Protein AF-A0A1G0EL45-F1 (afdb_monomer_lite)

Structure (mmCIF, N/CA/C/O backbone):
data_AF-A0A1G0EL45-F1
#
_entry.id   AF-A0A1G0EL45-F1
#
loop_
_atom_site.group_PDB
_atom_site.id
_atom_site.type_symbol
_atom_site.label_atom_id
_atom_site.label_alt_id
_atom_site.label_comp_id
_atom_site.label_asym_id
_atom_site.label_entity_id
_atom_site.la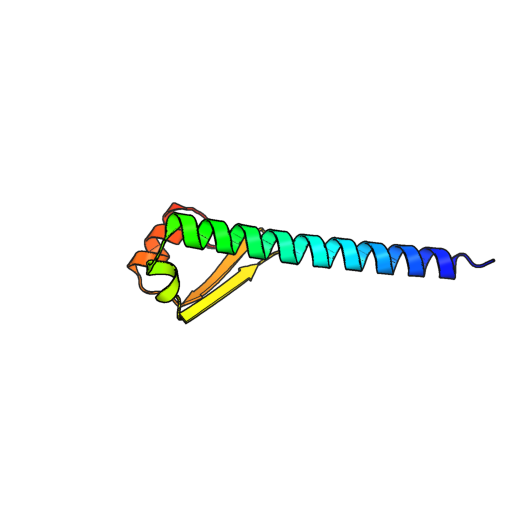bel_seq_id
_atom_site.pdbx_PDB_ins_code
_atom_site.Cartn_x
_atom_site.Cartn_y
_atom_site.Cartn_z
_atom_site.occupancy
_atom_site.B_iso_or_equiv
_atom_site.auth_seq_id
_atom_site.auth_comp_id
_atom_site.auth_asym_id
_atom_site.auth_atom_id
_atom_site.pdbx_PDB_model_num
ATOM 1 N N . MET A 1 1 ? 22.471 -4.253 -39.836 1.00 49.47 1 MET A N 1
ATOM 2 C CA . MET A 1 1 ? 22.451 -3.853 -38.411 1.00 49.47 1 MET A CA 1
ATOM 3 C C . MET A 1 1 ? 20.993 -3.723 -38.021 1.00 49.47 1 MET A C 1
ATOM 5 O O . MET A 1 1 ? 20.282 -2.949 -38.647 1.00 49.47 1 MET A O 1
ATOM 9 N N . GLY A 1 2 ? 20.535 -4.659 -37.191 1.00 55.50 2 GLY A N 1
ATOM 10 C CA . GLY A 1 2 ? 19.171 -5.183 -37.196 1.00 55.50 2 GLY A CA 1
ATOM 11 C C . GLY A 1 2 ? 18.157 -4.315 -36.464 1.00 55.50 2 GLY A C 1
ATOM 12 O O . GLY A 1 2 ? 18.380 -3.882 -35.339 1.00 55.50 2 GLY A O 1
ATOM 13 N N . PHE A 1 3 ? 17.006 -4.126 -37.103 1.00 61.44 3 PHE A N 1
ATOM 14 C CA . PHE A 1 3 ? 15.795 -3.580 -36.493 1.00 61.44 3 PHE A CA 1
ATOM 15 C C . PHE A 1 3 ? 15.383 -4.385 -35.239 1.00 61.44 3 PHE A C 1
ATOM 17 O O . PHE A 1 3 ? 14.923 -3.814 -34.257 1.00 61.44 3 PHE A O 1
ATOM 24 N N . GLU A 1 4 ? 15.653 -5.697 -35.225 1.00 60.84 4 GLU A N 1
ATOM 25 C CA . GLU A 1 4 ? 15.441 -6.583 -34.069 1.00 60.84 4 GLU A CA 1
ATOM 26 C C . GLU A 1 4 ? 16.236 -6.193 -32.811 1.00 60.84 4 GLU A C 1
ATOM 28 O O . GLU A 1 4 ? 15.694 -6.288 -31.710 1.00 60.84 4 GLU A O 1
ATOM 33 N N . ASP A 1 5 ? 17.476 -5.711 -32.942 1.00 69.19 5 ASP A N 1
ATOM 34 C CA . ASP A 1 5 ? 18.281 -5.267 -31.792 1.00 69.19 5 ASP A CA 1
ATOM 35 C C . ASP A 1 5 ? 17.720 -3.983 -31.164 1.00 69.19 5 ASP A C 1
ATOM 37 O O . ASP A 1 5 ? 17.723 -3.832 -29.942 1.00 69.19 5 ASP A O 1
ATOM 41 N N . GLN A 1 6 ? 17.1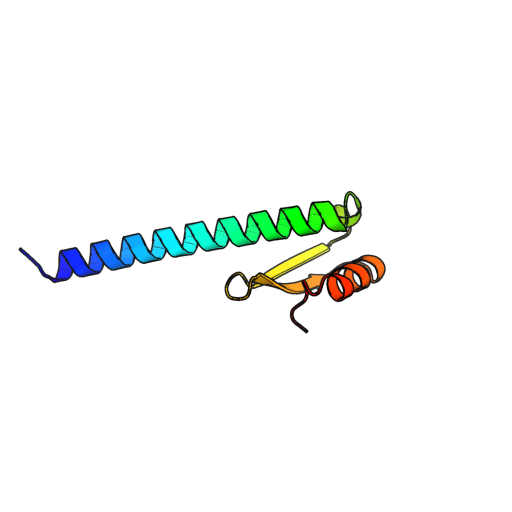67 -3.075 -31.978 1.00 65.12 6 GLN A N 1
ATOM 42 C CA . GLN A 1 6 ? 16.506 -1.873 -31.461 1.00 65.12 6 GLN A CA 1
ATOM 43 C C . GLN A 1 6 ? 15.198 -2.202 -30.741 1.00 65.12 6 GLN A C 1
ATOM 45 O O . GLN A 1 6 ? 14.936 -1.630 -29.686 1.00 65.12 6 GLN A O 1
ATOM 50 N N . ILE A 1 7 ? 14.400 -3.138 -31.264 1.00 68.94 7 ILE A N 1
ATOM 51 C CA . ILE A 1 7 ? 13.146 -3.553 -30.620 1.00 68.94 7 ILE A CA 1
ATOM 52 C C . ILE A 1 7 ? 13.427 -4.236 -29.276 1.00 68.94 7 ILE A C 1
ATOM 54 O O . ILE A 1 7 ? 12.752 -3.929 -28.295 1.00 68.94 7 ILE A O 1
ATOM 58 N N . LYS A 1 8 ? 14.452 -5.098 -29.195 1.00 69.38 8 LYS A N 1
ATOM 59 C CA . LYS A 1 8 ? 14.868 -5.717 -27.925 1.00 69.38 8 LYS A CA 1
ATOM 60 C C . LYS A 1 8 ? 15.331 -4.674 -26.909 1.00 69.38 8 LYS A C 1
ATOM 62 O O . LYS A 1 8 ? 14.834 -4.670 -25.791 1.00 69.38 8 LYS A O 1
ATOM 67 N N . ALA A 1 9 ? 16.189 -3.735 -27.309 1.00 74.19 9 ALA A N 1
ATOM 68 C CA . ALA A 1 9 ? 16.654 -2.669 -26.420 1.00 74.19 9 ALA A CA 1
ATOM 69 C C . ALA A 1 9 ? 15.523 -1.728 -25.955 1.00 74.19 9 ALA A C 1
ATOM 71 O O . ALA A 1 9 ? 15.558 -1.225 -24.832 1.00 74.19 9 ALA A O 1
ATOM 72 N N . PHE A 1 10 ? 14.511 -1.488 -26.794 1.00 70.19 10 PHE A N 1
ATOM 73 C CA . PHE A 1 10 ? 13.311 -0.743 -26.406 1.00 70.19 10 PHE A CA 1
ATOM 74 C C . PHE A 1 10 ? 12.435 -1.525 -25.425 1.00 70.19 10 PHE A C 1
ATOM 76 O O . PHE A 1 10 ? 11.944 -0.945 -24.458 1.00 70.19 10 PHE A O 1
ATOM 83 N N . ALA A 1 11 ? 12.246 -2.825 -25.660 1.00 68.69 11 ALA A N 1
ATOM 84 C CA . ALA A 1 11 ? 11.461 -3.691 -24.788 1.00 68.69 11 ALA A CA 1
ATOM 85 C C . ALA A 1 11 ? 12.106 -3.847 -23.401 1.00 68.69 11 ALA A C 1
ATOM 87 O O . ALA A 1 11 ? 11.396 -3.747 -22.401 1.00 68.69 11 ALA A O 1
ATOM 88 N N . ASP A 1 12 ? 13.429 -4.017 -23.333 1.00 71.25 12 ASP A N 1
ATOM 89 C CA . ASP A 1 12 ? 14.176 -4.074 -22.070 1.00 71.25 12 ASP A CA 1
ATOM 90 C C . ASP A 1 12 ? 14.066 -2.755 -21.294 1.00 71.25 12 ASP A C 1
ATOM 92 O O . ASP A 1 12 ? 13.629 -2.754 -20.144 1.00 71.25 12 ASP A O 1
ATOM 96 N N . LYS A 1 13 ? 14.302 -1.608 -21.948 1.00 72.06 13 LYS A N 1
ATOM 97 C CA . LYS A 1 13 ? 14.144 -0.290 -21.304 1.00 72.06 13 LYS A CA 1
ATOM 98 C C . LYS A 1 13 ? 12.722 -0.021 -20.820 1.00 72.06 13 LYS A C 1
ATOM 100 O O . LYS A 1 13 ? 12.533 0.603 -19.777 1.00 72.06 13 LYS A O 1
ATOM 105 N N . ALA A 1 14 ? 11.716 -0.448 -21.582 1.00 65.50 14 ALA A N 1
ATOM 106 C CA . ALA A 1 14 ? 10.320 -0.298 -21.188 1.00 65.50 14 ALA A CA 1
ATOM 107 C C . ALA A 1 14 ? 9.991 -1.165 -19.965 1.00 65.50 14 ALA A C 1
ATOM 109 O O . ALA A 1 14 ? 9.298 -0.694 -19.065 1.00 65.50 14 ALA A O 1
ATOM 110 N N . LYS A 1 15 ? 10.527 -2.390 -19.900 1.00 69.44 15 LYS A N 1
ATOM 111 C CA . LYS A 1 15 ? 10.412 -3.269 -18.729 1.00 69.44 15 LYS A CA 1
ATOM 112 C C . LYS A 1 15 ? 11.060 -2.658 -17.494 1.00 69.44 15 LYS A C 1
ATOM 114 O O . LYS A 1 15 ? 10.390 -2.539 -16.473 1.00 69.44 15 LYS A O 1
ATOM 119 N N . GLU A 1 16 ? 12.304 -2.199 -17.605 1.00 72.56 16 GLU A N 1
ATOM 120 C CA . GLU A 1 16 ? 13.024 -1.566 -16.494 1.00 72.56 16 GLU A CA 1
ATOM 121 C C . GLU A 1 16 ? 12.283 -0.327 -15.971 1.00 72.56 16 GLU A C 1
ATOM 123 O O . GLU A 1 16 ? 12.113 -0.159 -14.764 1.00 72.56 16 GLU A O 1
ATOM 128 N N . ALA A 1 17 ? 11.766 0.519 -16.869 1.00 68.56 17 ALA A N 1
ATOM 129 C CA . ALA A 1 17 ? 10.979 1.691 -16.487 1.00 68.56 17 ALA A CA 1
ATOM 130 C C . ALA A 1 17 ? 9.650 1.316 -15.806 1.00 68.56 17 ALA A C 1
ATOM 132 O O . ALA A 1 17 ? 9.182 2.037 -14.920 1.00 68.56 17 ALA A O 1
ATOM 133 N N . MET A 1 18 ? 9.036 0.201 -16.206 1.00 65.25 18 MET A N 1
ATOM 134 C CA . MET A 1 18 ? 7.796 -0.302 -15.614 1.00 65.25 18 MET A CA 1
ATOM 135 C C . MET A 1 18 ? 8.041 -0.885 -14.219 1.00 65.25 18 MET A C 1
ATOM 137 O O . MET A 1 18 ? 7.297 -0.567 -13.293 1.00 65.25 18 MET A O 1
ATOM 141 N N . GLU A 1 19 ? 9.107 -1.667 -14.035 1.00 71.06 19 GLU A N 1
ATOM 142 C CA . GLU A 1 19 ? 9.506 -2.203 -12.727 1.00 71.06 19 GLU A CA 1
ATOM 143 C C . GLU A 1 19 ? 9.913 -1.094 -11.752 1.00 71.06 19 GLU A C 1
ATOM 145 O O . GLU A 1 19 ? 9.474 -1.099 -10.601 1.00 71.06 19 GLU A O 1
ATOM 150 N N . ALA A 1 20 ? 10.666 -0.092 -12.217 1.00 73.75 20 ALA A N 1
ATOM 151 C CA . ALA A 1 20 ? 11.036 1.066 -11.406 1.00 73.75 20 ALA A CA 1
ATOM 152 C C . ALA A 1 20 ? 9.802 1.862 -10.949 1.00 73.75 20 ALA A C 1
ATOM 154 O O . ALA A 1 20 ? 9.679 2.186 -9.767 1.00 73.75 20 ALA A O 1
ATOM 155 N N . LYS A 1 21 ? 8.843 2.112 -11.853 1.00 70.62 21 LYS A N 1
ATOM 156 C CA . LYS A 1 21 ? 7.565 2.748 -11.494 1.00 70.62 21 LYS A CA 1
ATOM 157 C C . LYS A 1 21 ? 6.769 1.916 -10.499 1.00 70.62 21 LYS A C 1
ATOM 159 O O . LYS A 1 21 ? 6.193 2.475 -9.572 1.00 70.62 21 LYS A O 1
ATOM 164 N N . LYS A 1 22 ? 6.747 0.594 -10.666 1.00 69.00 22 LYS A N 1
ATOM 165 C CA . LYS A 1 22 ? 6.038 -0.314 -9.763 1.00 69.00 22 LYS A CA 1
ATOM 166 C C . LYS A 1 22 ? 6.587 -0.221 -8.337 1.00 69.00 22 LYS A C 1
ATOM 168 O O . LYS A 1 22 ? 5.825 -0.005 -7.401 1.00 69.00 22 LYS A O 1
ATOM 173 N N . LEU A 1 23 ? 7.911 -0.282 -8.199 1.00 72.38 23 LEU A N 1
ATOM 174 C CA . LEU A 1 23 ? 8.623 -0.115 -6.930 1.00 72.38 23 LEU A CA 1
ATOM 175 C C . LEU A 1 23 ? 8.377 1.255 -6.292 1.00 72.38 23 LEU A C 1
ATOM 177 O O . LEU A 1 23 ? 8.202 1.347 -5.077 1.00 72.38 23 LEU A O 1
ATOM 181 N N . GLU A 1 24 ? 8.349 2.319 -7.091 1.00 75.62 24 GLU A N 1
ATOM 182 C CA . GLU A 1 24 ? 8.072 3.671 -6.606 1.00 75.62 24 GLU A CA 1
ATOM 183 C C . GLU A 1 24 ? 6.631 3.809 -6.096 1.00 75.62 24 GLU A C 1
ATOM 185 O O . GLU A 1 24 ? 6.408 4.350 -5.012 1.00 75.62 24 GLU A O 1
ATOM 190 N N . VAL A 1 25 ? 5.659 3.250 -6.823 1.00 72.50 25 VAL A N 1
ATOM 191 C CA . VAL A 1 25 ? 4.247 3.206 -6.415 1.00 72.50 25 VAL A CA 1
ATOM 192 C C . VAL A 1 25 ? 4.079 2.374 -5.144 1.00 72.50 25 VAL A C 1
ATOM 194 O O . VAL A 1 25 ? 3.414 2.822 -4.213 1.00 72.50 25 VAL A O 1
ATOM 197 N N . GLU A 1 26 ? 4.745 1.222 -5.040 1.00 70.12 26 GLU A N 1
ATOM 198 C CA . GLU A 1 26 ? 4.757 0.401 -3.824 1.00 70.12 26 GLU A CA 1
ATOM 199 C C . GLU A 1 26 ? 5.363 1.128 -2.624 1.00 70.12 26 GLU A C 1
ATOM 201 O O . GLU A 1 26 ? 4.789 1.100 -1.533 1.00 70.12 26 GLU A O 1
ATOM 206 N N . ASN A 1 27 ? 6.486 1.820 -2.807 1.00 73.81 27 ASN A N 1
ATOM 207 C CA . ASN A 1 27 ? 7.118 2.585 -1.735 1.00 73.81 27 ASN A CA 1
ATOM 208 C C . ASN A 1 27 ? 6.289 3.797 -1.314 1.00 73.81 27 ASN A C 1
ATOM 210 O O . ASN A 1 27 ? 6.167 4.053 -0.116 1.00 73.81 27 ASN A O 1
ATOM 214 N N . ASN A 1 28 ? 5.693 4.524 -2.259 1.00 74.50 28 ASN A N 1
ATOM 215 C CA . ASN A 1 28 ? 4.809 5.646 -1.953 1.00 74.50 28 ASN A CA 1
ATOM 216 C C . ASN A 1 28 ? 3.546 5.178 -1.236 1.00 74.50 28 ASN A C 1
ATOM 218 O O . ASN A 1 28 ? 3.139 5.796 -0.258 1.00 74.50 28 ASN A O 1
ATOM 222 N N . ALA A 1 29 ? 2.970 4.055 -1.656 1.00 69.12 29 ALA A N 1
ATOM 223 C CA . ALA A 1 29 ? 1.806 3.475 -1.008 1.00 69.12 29 ALA A CA 1
ATOM 224 C C . ALA A 1 29 ? 2.139 2.959 0.402 1.00 69.12 29 ALA A C 1
ATOM 226 O O . ALA A 1 29 ? 1.377 3.200 1.335 1.00 69.12 29 ALA A O 1
ATOM 227 N N . LYS A 1 30 ? 3.305 2.323 0.598 1.00 72.25 30 LYS A N 1
ATOM 228 C CA . LYS A 1 30 ? 3.814 1.952 1.932 1.00 72.25 30 LYS A CA 1
ATOM 229 C C . LYS A 1 30 ? 4.071 3.171 2.812 1.00 72.25 30 LYS A C 1
ATOM 231 O O . LYS A 1 30 ? 3.727 3.139 3.988 1.00 72.25 30 LYS A O 1
ATOM 236 N N . LYS A 1 31 ? 4.639 4.247 2.263 1.00 75.94 31 LYS A N 1
ATOM 237 C CA . LYS A 1 31 ? 4.821 5.513 2.987 1.00 75.94 31 LYS A CA 1
ATOM 238 C C . LYS A 1 31 ? 3.486 6.127 3.380 1.00 75.94 31 LYS A C 1
ATOM 240 O O . LYS A 1 31 ? 3.321 6.455 4.542 1.00 75.94 31 LYS A O 1
ATOM 245 N N . ALA A 1 32 ? 2.540 6.228 2.451 1.00 72.69 32 ALA A N 1
ATOM 246 C CA . ALA A 1 32 ? 1.207 6.759 2.718 1.00 72.69 32 ALA A CA 1
ATOM 247 C C . ALA A 1 32 ? 0.478 5.926 3.778 1.00 72.69 32 ALA A C 1
ATOM 249 O O . ALA A 1 32 ? -0.113 6.490 4.687 1.00 72.69 32 ALA A O 1
ATOM 250 N N . LEU A 1 33 ? 0.586 4.593 3.715 1.00 73.19 33 LEU A N 1
ATOM 251 C CA . LEU A 1 33 ? 0.110 3.687 4.762 1.00 73.19 33 LEU A CA 1
ATOM 252 C C . LEU A 1 33 ? 0.738 4.001 6.118 1.00 73.19 33 LEU A C 1
ATOM 254 O O . LEU A 1 33 ? 0.021 4.137 7.102 1.00 73.19 33 LEU A O 1
ATOM 258 N N . HIS A 1 34 ? 2.065 4.101 6.168 1.00 74.69 34 HIS A N 1
ATOM 259 C CA . HIS A 1 34 ? 2.801 4.365 7.400 1.00 74.69 34 HIS A CA 1
ATOM 260 C C . HIS A 1 34 ? 2.532 5.772 7.953 1.00 74.69 34 HIS A C 1
ATOM 262 O O . HIS A 1 34 ? 2.581 5.963 9.160 1.00 74.69 34 HIS A O 1
ATOM 268 N N . ASP A 1 35 ? 2.214 6.744 7.102 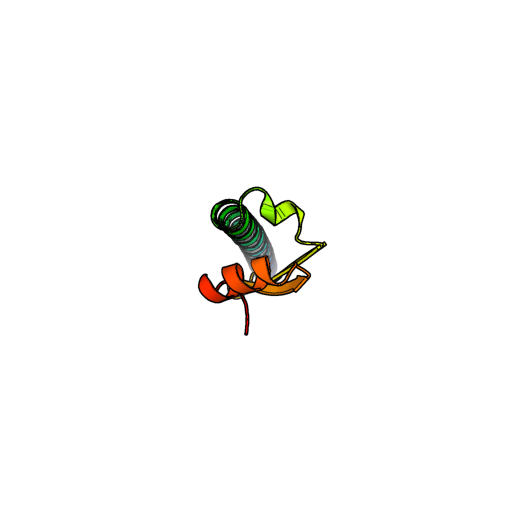1.00 77.19 35 ASP A N 1
ATOM 269 C CA . ASP A 1 35 ? 1.845 8.106 7.499 1.00 77.19 35 ASP A CA 1
ATOM 270 C C . ASP A 1 35 ? 0.401 8.169 8.037 1.00 77.19 35 ASP A C 1
ATOM 272 O O . ASP A 1 35 ? 0.152 8.737 9.097 1.00 77.19 35 ASP A O 1
ATOM 276 N N . LEU A 1 36 ? -0.547 7.490 7.374 1.00 73.06 36 LEU A N 1
ATOM 277 C CA . LEU A 1 36 ? -1.964 7.439 7.774 1.00 73.06 36 LEU A CA 1
ATOM 278 C C . LEU A 1 36 ? -2.228 6.578 9.011 1.00 73.06 36 LEU A C 1
ATOM 280 O O . LEU A 1 36 ? -3.091 6.891 9.836 1.00 73.06 36 LEU A O 1
ATOM 284 N N . LEU A 1 37 ? -1.558 5.433 9.094 1.00 73.31 37 LEU A N 1
ATOM 285 C CA . LEU A 1 37 ? -1.792 4.440 10.138 1.00 73.31 37 LEU A CA 1
ATOM 286 C C . LEU A 1 37 ? -0.726 4.514 11.235 1.00 73.31 37 LEU A C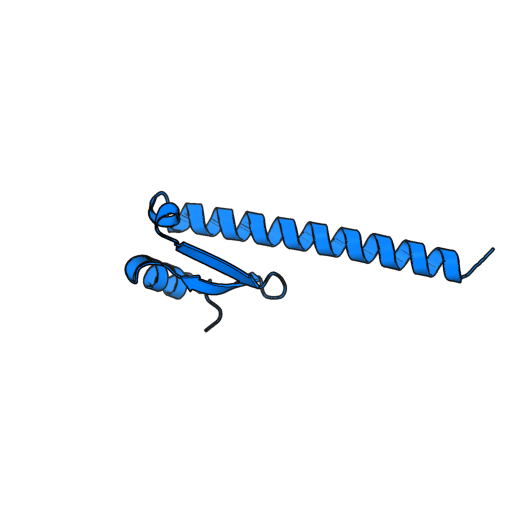 1
ATOM 288 O O . LEU A 1 37 ? -0.996 4.100 12.357 1.00 73.31 37 LEU A O 1
ATOM 292 N N . GLY A 1 38 ? 0.463 5.054 10.961 1.00 76.06 38 GLY A N 1
ATOM 293 C CA . GLY A 1 38 ? 1.549 5.076 11.940 1.00 76.06 38 GLY A CA 1
ATOM 294 C C . GLY A 1 38 ? 1.911 3.663 12.399 1.00 76.06 38 GLY A C 1
ATOM 295 O O . GLY A 1 38 ? 2.072 2.747 11.590 1.00 76.06 38 GLY A O 1
ATOM 296 N N . GLU A 1 39 ? 1.967 3.469 13.718 1.00 73.62 39 GLU A N 1
ATOM 297 C CA . GLU A 1 39 ? 2.213 2.164 14.352 1.00 73.62 39 GLU A CA 1
ATOM 298 C C . GLU A 1 39 ? 1.143 1.110 14.032 1.00 73.62 39 GLU A C 1
ATOM 300 O O . GLU A 1 39 ? 1.401 -0.094 14.121 1.00 73.62 39 GLU A O 1
ATOM 305 N N . ASP A 1 40 ? -0.051 1.532 13.613 1.00 69.38 40 ASP A N 1
ATOM 306 C CA . ASP A 1 40 ? -1.127 0.616 13.260 1.00 69.38 40 ASP A CA 1
ATOM 307 C C . ASP A 1 40 ? -0.871 -0.146 11.940 1.00 69.38 40 ASP A C 1
ATOM 309 O O . ASP A 1 40 ? -1.527 -1.163 11.697 1.00 69.38 40 ASP A O 1
ATOM 313 N N . VAL A 1 41 ? 0.110 0.264 11.116 1.00 69.31 41 VAL A N 1
ATOM 314 C CA . VAL A 1 41 ? 0.573 -0.536 9.958 1.00 69.31 41 VAL A CA 1
ATOM 315 C C . VAL A 1 41 ? 0.994 -1.938 10.387 1.00 69.31 41 VAL A C 1
ATOM 317 O O . VAL A 1 41 ? 0.720 -2.899 9.673 1.00 69.31 41 VAL A O 1
ATOM 320 N N . SER A 1 42 ? 1.596 -2.085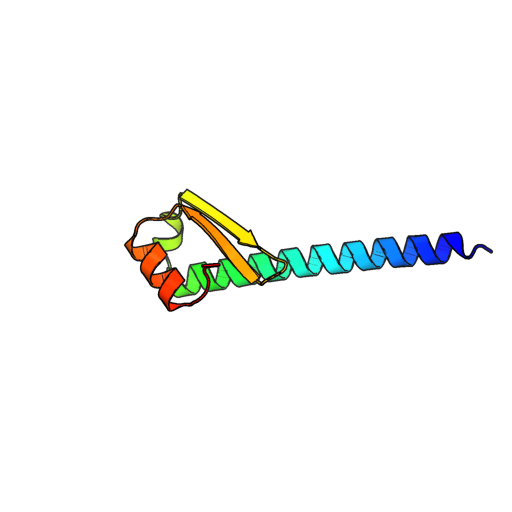 11.569 1.00 68.50 42 SER A N 1
ATOM 321 C CA . SER A 1 42 ? 2.043 -3.385 12.087 1.00 68.50 42 SER A CA 1
ATOM 322 C C . SER A 1 42 ? 0.891 -4.356 12.362 1.00 68.50 42 SER A C 1
ATOM 324 O O . SER A 1 42 ? 1.121 -5.550 12.540 1.00 68.50 42 SER A O 1
ATOM 326 N N . LYS A 1 43 ? -0.357 -3.870 12.392 1.00 71.44 43 LYS A N 1
ATOM 327 C CA . LYS A 1 43 ? -1.560 -4.700 12.550 1.00 71.44 43 LYS A CA 1
ATOM 328 C C . LYS A 1 43 ? -2.097 -5.226 11.215 1.00 71.44 43 LYS A C 1
ATOM 330 O O . LYS A 1 43 ? -3.029 -6.029 11.211 1.00 71.44 43 LYS A O 1
ATOM 335 N N . ILE A 1 44 ? -1.542 -4.780 10.088 1.00 73.19 44 ILE A N 1
ATOM 336 C CA . ILE A 1 44 ? -1.873 -5.297 8.761 1.00 73.19 44 ILE A CA 1
ATOM 337 C C . ILE A 1 44 ? -1.226 -6.676 8.622 1.00 73.19 44 ILE A C 1
ATOM 339 O O . ILE A 1 44 ? -0.007 -6.796 8.552 1.00 73.19 44 ILE A O 1
ATOM 343 N N . GLN A 1 45 ? -2.044 -7.726 8.563 1.00 72.69 45 GLN A N 1
ATOM 344 C CA . GLN A 1 45 ? -1.564 -9.090 8.328 1.00 72.69 45 GLN A CA 1
ATOM 345 C C . GLN A 1 45 ? -1.162 -9.306 6.870 1.00 72.69 45 GLN A C 1
ATOM 347 O O . GLN A 1 45 ? -0.217 -10.035 6.582 1.00 72.69 45 GLN A O 1
ATOM 352 N N . SER A 1 46 ? -1.890 -8.697 5.934 1.00 72.06 46 SER A N 1
ATOM 353 C CA . SER A 1 46 ? -1.569 -8.790 4.514 1.00 72.06 46 SER A CA 1
ATOM 354 C C . SER A 1 46 ? -2.102 -7.584 3.760 1.00 72.06 46 SER A C 1
ATOM 356 O O . SER A 1 46 ? -3.181 -7.087 4.068 1.00 72.06 46 SER A O 1
ATOM 358 N N . ILE A 1 47 ? -1.353 -7.092 2.780 1.00 75.19 47 ILE A N 1
ATOM 359 C CA . ILE A 1 47 ? -1.772 -5.978 1.931 1.00 75.19 47 ILE A CA 1
ATOM 360 C C . ILE A 1 47 ? -1.220 -6.170 0.525 1.00 75.19 47 ILE A C 1
ATOM 362 O O . ILE A 1 47 ? -0.013 -6.296 0.336 1.00 75.19 47 ILE A O 1
ATOM 366 N N . SER A 1 48 ? -2.107 -6.200 -0.467 1.00 77.00 48 SER A N 1
ATOM 367 C CA . SER A 1 48 ? -1.732 -6.212 -1.884 1.00 77.00 48 SER A CA 1
ATOM 368 C C . SER A 1 48 ? -2.074 -4.880 -2.525 1.00 77.00 48 SER A C 1
ATOM 370 O O . SER A 1 48 ? -3.232 -4.450 -2.507 1.00 77.00 48 SER A O 1
ATOM 372 N N . LEU A 1 49 ? -1.051 -4.239 -3.085 1.00 76.12 49 LEU A N 1
ATOM 373 C CA . LEU A 1 49 ? -1.174 -3.029 -3.880 1.00 76.12 49 LEU A CA 1
ATOM 374 C C . LEU A 1 49 ? -1.289 -3.398 -5.356 1.00 76.12 49 LEU A C 1
ATOM 376 O O . LEU A 1 49 ? -0.438 -4.095 -5.906 1.00 76.12 49 LEU A O 1
ATOM 380 N N . ASP A 1 50 ? -2.320 -2.877 -5.996 1.00 77.69 50 ASP A N 1
ATOM 381 C CA . ASP A 1 50 ? -2.451 -2.866 -7.441 1.00 77.69 50 ASP A CA 1
ATOM 382 C C . ASP A 1 50 ? -1.655 -1.663 -7.964 1.00 77.69 50 ASP A C 1
ATOM 384 O O . ASP A 1 50 ? -2.109 -0.519 -7.902 1.00 77.69 50 ASP A O 1
ATOM 388 N N . ALA A 1 51 ? -0.417 -1.910 -8.392 1.00 70.12 51 ALA A N 1
ATOM 389 C CA . ALA A 1 51 ? 0.489 -0.866 -8.866 1.00 70.12 51 ALA A CA 1
ATOM 390 C C . ALA A 1 51 ? 0.062 -0.246 -10.209 1.00 70.12 51 ALA A C 1
ATOM 392 O O . ALA A 1 51 ? 0.548 0.828 -10.554 1.00 70.12 51 ALA A O 1
ATOM 393 N N . ASP A 1 52 ? -0.858 -0.887 -10.937 1.00 69.38 52 ASP A N 1
ATOM 394 C CA . ASP A 1 52 ? -1.426 -0.363 -12.184 1.00 69.38 52 ASP A CA 1
ATOM 395 C C . ASP A 1 52 ? -2.365 0.823 -11.907 1.00 69.38 52 ASP A C 1
ATOM 397 O O . ASP A 1 52 ? -2.371 1.813 -12.636 1.00 69.38 52 ASP A O 1
ATOM 401 N N . ILE A 1 53 ? -3.126 0.752 -10.808 1.00 68.62 53 ILE A N 1
ATOM 402 C CA . ILE A 1 53 ? -4.094 1.789 -10.405 1.00 68.62 53 ILE A CA 1
ATOM 403 C C . ILE A 1 53 ? -3.692 2.561 -9.139 1.00 68.62 53 ILE A C 1
ATOM 405 O O . ILE A 1 53 ? -4.401 3.485 -8.740 1.00 68.62 53 ILE A O 1
ATOM 409 N N . GLY A 1 54 ? -2.600 2.175 -8.475 1.00 67.19 54 GLY A N 1
ATOM 410 C CA . GLY A 1 54 ? -2.128 2.784 -7.228 1.00 67.19 54 GLY A CA 1
ATOM 411 C C . GLY A 1 54 ? -3.052 2.568 -6.021 1.00 67.19 54 GLY A C 1
ATOM 412 O O . GLY A 1 54 ? -3.061 3.399 -5.116 1.00 67.19 54 GLY A O 1
ATOM 413 N N . LYS A 1 55 ? -3.847 1.486 -5.998 1.00 75.50 55 LYS A N 1
ATOM 414 C CA . LYS A 1 55 ? -4.826 1.195 -4.928 1.00 75.50 55 LYS A CA 1
ATOM 415 C C . LYS A 1 55 ? -4.652 -0.197 -4.337 1.00 75.50 55 LYS A C 1
ATOM 417 O O . LYS A 1 55 ? -4.276 -1.133 -5.032 1.00 75.50 55 LYS A O 1
ATOM 422 N N . PHE A 1 56 ? -4.972 -0.365 -3.060 1.00 79.75 56 PHE A N 1
ATOM 423 C CA . PHE A 1 56 ? -4.905 -1.657 -2.380 1.00 79.75 56 PHE A CA 1
ATOM 424 C C . PHE A 1 56 ? -6.167 -2.484 -2.623 1.00 79.75 56 PHE A C 1
ATOM 426 O O . PHE A 1 56 ? -7.268 -1.983 -2.424 1.00 79.75 56 PHE A O 1
ATOM 433 N N . HIS A 1 57 ? -6.030 -3.747 -3.026 1.00 74.62 57 HIS A N 1
ATOM 434 C CA . HIS A 1 57 ? -7.178 -4.597 -3.389 1.00 74.62 57 HIS A CA 1
ATOM 435 C C . HIS A 1 57 ? -7.331 -5.865 -2.532 1.00 74.62 57 HIS A C 1
ATOM 437 O O . HIS A 1 57 ? -8.392 -6.477 -2.542 1.00 74.62 57 HIS A O 1
ATOM 443 N N . SER A 1 58 ? -6.309 -6.241 -1.760 1.00 73.69 58 SER A N 1
ATOM 444 C CA . SER A 1 58 ? -6.387 -7.338 -0.784 1.00 73.69 58 SER A CA 1
ATOM 445 C C . SER A 1 58 ? -5.749 -6.892 0.522 1.00 73.69 58 SER A C 1
ATOM 447 O O . SER A 1 58 ? -4.583 -7.186 0.775 1.00 73.69 58 SER A O 1
ATOM 449 N N . VAL A 1 59 ? -6.489 -6.134 1.333 1.00 73.44 59 VAL A N 1
ATOM 450 C CA . VAL A 1 59 ? -6.027 -5.696 2.657 1.00 73.44 59 VAL A CA 1
ATOM 451 C C . VAL A 1 59 ? -6.680 -6.549 3.735 1.00 73.44 59 VAL A C 1
ATOM 453 O O . VAL A 1 59 ? -7.883 -6.472 3.958 1.00 73.44 59 VAL A O 1
ATOM 456 N N . VAL A 1 60 ? -5.871 -7.347 4.421 1.00 77.25 60 VAL A N 1
ATOM 457 C CA . VAL A 1 60 ? -6.228 -8.091 5.628 1.00 77.25 60 VAL A CA 1
ATOM 458 C C . VAL A 1 60 ? -5.684 -7.312 6.818 1.00 77.25 60 VAL A C 1
ATOM 460 O O . VAL A 1 60 ? -4.520 -7.441 7.200 1.00 77.25 60 VAL A O 1
ATOM 463 N N . ALA A 1 61 ? -6.531 -6.463 7.384 1.00 77.25 61 ALA A N 1
ATOM 464 C CA . ALA A 1 61 ? -6.217 -5.631 8.535 1.00 77.25 61 ALA A CA 1
ATOM 465 C C . ALA A 1 61 ? -7.454 -5.514 9.445 1.00 77.25 61 ALA A C 1
ATOM 467 O O . ALA A 1 61 ? -8.571 -5.746 8.976 1.00 77.25 61 ALA A O 1
ATOM 468 N N . PRO A 1 62 ? -7.284 -5.165 10.733 1.00 77.56 62 PRO A N 1
ATOM 469 C CA . PRO A 1 62 ? -8.411 -4.921 11.628 1.00 77.56 62 PRO A CA 1
ATOM 470 C C . PRO A 1 62 ? -9.351 -3.833 11.086 1.00 77.56 62 PRO A C 1
ATOM 47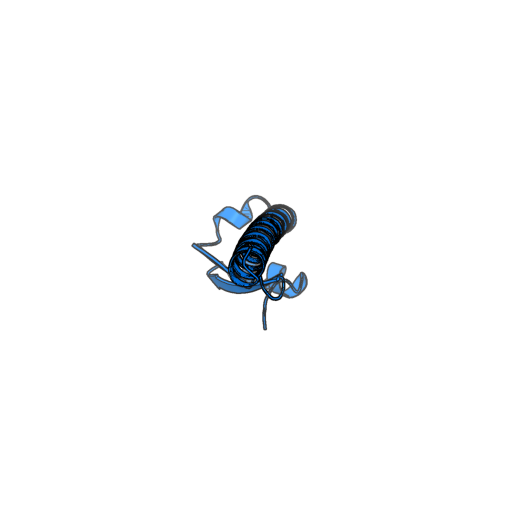2 O O . PRO A 1 62 ? -8.913 -2.928 10.375 1.00 77.56 62 PRO A O 1
ATOM 475 N N . GLU A 1 63 ? -10.634 -3.879 11.454 1.00 77.81 63 GLU A N 1
ATOM 476 C CA . GLU A 1 63 ? -11.662 -2.969 10.917 1.00 77.81 63 GLU A CA 1
ATOM 477 C C . GLU A 1 63 ? -11.325 -1.482 11.094 1.00 77.81 63 GLU A C 1
ATOM 479 O O . GLU A 1 63 ? -11.571 -0.697 10.181 1.00 77.81 63 GLU A O 1
ATOM 484 N N . SER A 1 64 ? -10.669 -1.093 12.193 1.00 76.19 64 SER A N 1
ATOM 485 C CA . SER A 1 64 ? -10.194 0.287 12.390 1.00 76.19 64 SER A CA 1
ATOM 486 C C . SER A 1 64 ? -9.226 0.757 11.297 1.00 76.19 64 SER A C 1
ATOM 488 O O . SER A 1 64 ? -9.194 1.938 10.964 1.00 76.19 64 SER A O 1
ATOM 490 N N . ILE A 1 65 ? -8.442 -0.159 10.726 1.00 75.44 65 ILE A N 1
ATOM 491 C CA . ILE A 1 65 ? -7.486 0.109 9.644 1.00 75.44 65 ILE A CA 1
ATOM 492 C C . ILE A 1 65 ? -8.201 0.174 8.306 1.00 75.44 65 ILE A C 1
ATOM 494 O O . ILE A 1 65 ? -7.963 1.082 7.514 1.00 75.44 65 ILE A O 1
ATOM 498 N N . LEU A 1 66 ? -9.104 -0.777 8.068 1.00 75.62 66 LEU A N 1
ATOM 499 C CA . LEU A 1 66 ? -9.915 -0.811 6.855 1.00 75.62 66 LEU A CA 1
ATOM 500 C C . LEU A 1 66 ? -10.792 0.437 6.732 1.00 75.62 66 LEU A C 1
ATOM 502 O O . LEU A 1 66 ? -10.930 0.965 5.631 1.00 75.62 66 LEU A O 1
ATOM 506 N N . ALA A 1 67 ? -11.332 0.940 7.845 1.00 78.19 67 ALA A N 1
ATOM 507 C CA . ALA A 1 67 ? -12.076 2.194 7.889 1.00 78.19 67 ALA A CA 1
ATOM 508 C C . ALA A 1 67 ? -11.199 3.381 7.462 1.00 78.19 67 ALA A C 1
ATOM 510 O O . ALA A 1 67 ? -11.544 4.060 6.497 1.00 78.19 67 ALA A O 1
ATOM 511 N N . LYS A 1 68 ? -10.015 3.553 8.069 1.00 75.00 68 LYS A N 1
ATOM 512 C CA . LYS A 1 68 ? -9.057 4.611 7.692 1.00 75.00 68 LYS A CA 1
ATOM 513 C C . LYS A 1 68 ? -8.619 4.517 6.227 1.00 75.00 68 LYS A C 1
ATOM 515 O O . LYS A 1 68 ? -8.507 5.529 5.542 1.00 75.00 68 LYS A O 1
ATOM 520 N N . LEU A 1 69 ? -8.396 3.304 5.717 1.00 74.38 69 LEU A N 1
ATOM 521 C CA . LEU A 1 69 ? -8.015 3.082 4.319 1.00 74.38 69 LEU A CA 1
ATOM 522 C C . LEU A 1 69 ? -9.153 3.357 3.333 1.00 74.38 69 LEU A C 1
ATOM 524 O O . LEU A 1 69 ? -8.894 3.816 2.216 1.00 74.38 69 LEU A O 1
ATOM 528 N N . ARG A 1 70 ? -10.404 3.101 3.736 1.00 75.81 70 ARG A N 1
ATOM 529 C CA . ARG A 1 70 ? -11.595 3.498 2.973 1.00 75.81 70 ARG A CA 1
ATOM 530 C C . ARG A 1 70 ? -11.750 5.011 2.959 1.00 75.81 70 ARG A C 1
ATOM 532 O O . ARG A 1 70 ? -11.971 5.562 1.886 1.00 75.81 70 ARG A O 1
ATOM 539 N N . GLU A 1 71 ? -11.593 5.672 4.103 1.00 77.88 71 GLU A N 1
ATOM 540 C CA . GLU A 1 71 ? -11.648 7.137 4.203 1.00 77.88 71 GLU A CA 1
ATOM 541 C C . GLU A 1 71 ? -10.564 7.808 3.354 1.00 77.88 71 GLU A C 1
ATOM 543 O O . GLU A 1 71 ? -10.835 8.784 2.660 1.00 77.88 71 GLU A O 1
ATOM 548 N N . ALA A 1 72 ? -9.361 7.233 3.320 1.00 70.81 72 ALA A N 1
ATOM 549 C CA . ALA A 1 72 ? -8.268 7.705 2.475 1.00 70.81 72 ALA A CA 1
ATOM 550 C C . ALA A 1 72 ? -8.449 7.383 0.975 1.00 70.81 72 ALA A C 1
ATOM 552 O O . ALA A 1 72 ? -7.604 7.756 0.164 1.00 70.81 72 ALA A O 1
ATOM 553 N N . ASN A 1 73 ? -9.523 6.679 0.585 1.00 71.44 73 ASN A N 1
ATOM 554 C CA . ASN A 1 73 ? -9.789 6.219 -0.786 1.00 71.44 73 ASN A CA 1
ATOM 555 C C . ASN A 1 73 ? -8.628 5.407 -1.403 1.00 71.44 73 ASN A C 1
ATOM 557 O O . ASN A 1 73 ? -8.436 5.364 -2.623 1.00 71.44 73 ASN A O 1
ATOM 561 N N . LEU A 1 74 ? -7.849 4.753 -0.539 1.00 71.12 74 LEU A N 1
ATOM 562 C CA . LEU A 1 74 ? -6.689 3.947 -0.913 1.00 71.12 74 LEU A CA 1
ATOM 563 C C . LEU A 1 74 ? -7.079 2.501 -1.240 1.00 71.12 74 LEU A C 1
ATOM 565 O O . LEU A 1 74 ? -6.268 1.761 -1.787 1.00 71.12 74 LEU A O 1
ATOM 569 N N . LEU A 1 75 ? -8.312 2.091 -0.932 1.00 71.94 75 LEU A N 1
ATOM 570 C CA . LEU A 1 75 ? -8.841 0.774 -1.274 1.00 71.94 75 LEU A CA 1
ATOM 571 C C . LEU A 1 75 ? -9.490 0.771 -2.663 1.00 71.94 75 LEU A C 1
ATOM 573 O O . LEU A 1 75 ? -10.241 1.676 -3.034 1.00 71.94 75 LEU A O 1
ATOM 577 N N . LYS A 1 76 ? -9.218 -0.286 -3.425 1.00 67.44 76 LYS A N 1
ATOM 578 C CA . LYS A 1 76 ? -10.005 -0.683 -4.589 1.00 67.44 76 LYS A CA 1
ATOM 579 C C . LYS A 1 76 ? -11.298 -1.293 -4.039 1.00 67.44 76 LYS A C 1
ATOM 581 O O . LYS A 1 76 ? -11.264 -2.386 -3.479 1.00 67.44 76 LYS A O 1
ATOM 586 N N . LEU A 1 77 ? -12.377 -0.509 -4.087 1.00 54.78 77 LEU A N 1
ATOM 587 C CA . LEU A 1 77 ? -13.740 -0.939 -3.757 1.00 54.78 77 LEU A CA 1
ATOM 588 C C . LEU A 1 77 ? -14.201 -2.073 -4.677 1.00 54.78 77 LEU A C 1
ATOM 590 O O . LEU A 1 77 ? -13.854 -2.019 -5.880 1.00 54.78 77 LEU A O 1
#

Sequence (77 aa):
MGFEDQIKAFADKAKEAMEAKKLEVENNAKKALHDLLGEDVSKIQSISLDADIGKFHSVVAPESILAKLREANLLKL

pLDDT: mean 71.6, std 5.28, range [49.47, 79.75]

Foldseek 3Di:
DDPVVVVVVVVVVVVVVVVVLLVVLVVVLVVVLCVQQPVQSVQWPDWDAPSVVSATEDTDGPPVSVVSCVVVVRHDD

Radius of gyration: 17.19 Å; chains: 1; bounding box: 36×17×53 Å

Secondary structure (DSSP, 8-state):
--HHHHHHHHHHHHHHHHHHHHHHHHHHHHHHHHHHHGGGGGG-SEEEEETTTTEEEEEE--HHHHHHHHHTT-B--